Protein AF-X0XE88-F1 (afdb_monomer)

Foldseek 3Di:
DDPVVVVVVVVVVVVVVVVVVVVVVVVVVVVVVVVVVVVVVVVVVVVVVVVVVVVVVVVVVVVVVVVVVVVVVVQVVVFVVQQVPAPAFTWDWDDDPPDIFTFGQDPNDTDTPVRDDPVRD

Sequence (121 aa):
MSEKTEQIKTMIVGLEANRDELIGFRDVFLKVQGLDEQVEKERQKLGELEVDVEAAKETMSGYQEQKRDAIRATMVQITRKMSAVLPTGDGCIQIEDNSIQIGWFKDGVFRPYDGLSGSEA

Structure (mmCIF, N/CA/C/O backbone):
data_AF-X0XE88-F1
#
_entry.id   AF-X0XE88-F1
#
loop_
_atom_site.group_PDB
_atom_site.id
_atom_site.type_symbol
_atom_site.label_atom_id
_atom_site.label_alt_id
_atom_site.label_comp_id
_atom_site.label_asym_id
_atom_site.label_entity_id
_atom_site.label_seq_id
_atom_site.pdbx_PDB_ins_code
_atom_site.Cartn_x
_atom_site.Cartn_y
_atom_site.Cartn_z
_atom_site.occupancy
_atom_site.B_iso_or_equiv
_atom_site.auth_seq_id
_atom_site.auth_comp_id
_atom_site.auth_asym_id
_atom_site.auth_atom_id
_atom_site.pdbx_PDB_model_num
ATOM 1 N N . MET A 1 1 ? -38.929 0.409 69.243 1.00 57.19 1 MET A N 1
ATOM 2 C CA . MET A 1 1 ? -39.078 0.721 67.802 1.00 57.19 1 MET A CA 1
ATOM 3 C C . MET A 1 1 ? -40.033 -0.295 67.188 1.00 57.19 1 MET A C 1
ATOM 5 O O . MET A 1 1 ? -40.072 -1.409 67.688 1.00 57.19 1 MET A O 1
ATOM 9 N N . SER A 1 2 ? -40.842 0.099 66.200 1.00 79.12 2 SER A N 1
ATOM 10 C CA . SER A 1 2 ? -41.871 -0.763 65.591 1.00 79.12 2 SER A CA 1
ATOM 11 C C . SER A 1 2 ? -41.251 -1.744 64.592 1.00 79.12 2 SER A C 1
ATOM 13 O O . SER A 1 2 ? -40.350 -1.369 63.848 1.00 79.12 2 SER A O 1
ATOM 15 N N . GLU A 1 3 ? -41.761 -2.973 64.537 1.00 84.25 3 GLU A N 1
ATOM 16 C CA . GLU A 1 3 ? -41.362 -4.036 63.598 1.00 84.25 3 GLU A CA 1
ATOM 17 C C . GLU A 1 3 ? -41.424 -3.579 62.125 1.00 84.25 3 GLU A C 1
ATOM 19 O O . GLU A 1 3 ? -40.563 -3.912 61.311 1.00 84.25 3 GLU A O 1
ATOM 24 N N . LYS A 1 4 ? -42.374 -2.689 61.806 1.00 83.75 4 LYS A N 1
ATOM 25 C CA . LYS A 1 4 ? -42.473 -2.028 60.494 1.00 83.75 4 LYS A CA 1
ATOM 26 C C . LYS A 1 4 ? -41.266 -1.153 60.166 1.00 83.75 4 LYS A C 1
ATOM 28 O O . LYS A 1 4 ? -40.887 -1.046 59.006 1.00 83.75 4 LYS A O 1
ATOM 33 N N . THR A 1 5 ? -40.674 -0.498 61.162 1.00 88.75 5 THR A N 1
ATOM 34 C CA . THR A 1 5 ? -39.509 0.372 60.958 1.00 88.75 5 THR A CA 1
ATOM 35 C C . THR A 1 5 ? -38.283 -0.446 60.560 1.00 88.75 5 THR A C 1
ATOM 37 O O . THR A 1 5 ? -37.524 -0.009 59.703 1.00 88.75 5 THR A O 1
ATOM 40 N N . GLU A 1 6 ? -38.116 -1.645 61.122 1.00 88.44 6 GLU A N 1
ATOM 41 C CA . GLU A 1 6 ? -37.025 -2.548 60.741 1.00 88.44 6 GLU A CA 1
ATOM 42 C C . GLU A 1 6 ? -37.246 -3.164 59.354 1.00 88.44 6 GLU A C 1
ATOM 44 O O . GLU A 1 6 ? -36.332 -3.141 58.536 1.00 88.44 6 GLU A O 1
ATOM 49 N N . GLN A 1 7 ? -38.473 -3.581 59.015 1.00 88.56 7 GLN A N 1
ATOM 50 C CA . GLN A 1 7 ? -38.793 -4.049 57.656 1.00 88.56 7 GLN A CA 1
ATOM 51 C C . GLN A 1 7 ? -38.522 -2.987 56.578 1.00 88.56 7 GLN A C 1
ATOM 53 O O . GLN A 1 7 ? -37.973 -3.300 55.521 1.00 88.56 7 GLN A O 1
ATOM 58 N N . ILE A 1 8 ? -38.869 -1.723 56.847 1.00 91.12 8 ILE A N 1
ATOM 59 C CA . ILE A 1 8 ? -38.607 -0.615 55.919 1.00 91.12 8 ILE A CA 1
ATOM 60 C C . ILE A 1 8 ? -37.101 -0.387 55.753 1.00 91.12 8 ILE A C 1
ATOM 62 O O . ILE A 1 8 ? -36.642 -0.210 54.628 1.00 91.12 8 ILE A O 1
ATOM 66 N N . LYS A 1 9 ? -36.314 -0.437 56.835 1.00 92.50 9 LYS A N 1
ATOM 67 C CA . LYS A 1 9 ? -34.850 -0.321 56.743 1.00 92.50 9 LYS A CA 1
ATOM 68 C C . LYS A 1 9 ? -34.246 -1.438 55.895 1.00 92.50 9 LYS A C 1
ATOM 70 O O . LYS A 1 9 ? -33.411 -1.156 55.044 1.00 92.50 9 LYS A O 1
ATOM 75 N N . THR A 1 10 ? -34.689 -2.683 56.071 1.00 91.75 10 THR A N 1
ATOM 76 C CA . THR A 1 10 ? -34.214 -3.809 55.252 1.00 91.75 10 THR A CA 1
ATOM 77 C C . THR A 1 10 ? -34.564 -3.627 53.774 1.00 91.75 10 THR A C 1
ATOM 79 O O . THR A 1 10 ? -33.727 -3.886 52.913 1.00 91.75 10 THR A O 1
ATOM 82 N N . MET A 1 11 ? -35.768 -3.131 53.465 1.00 89.75 11 MET A N 1
ATOM 83 C CA . MET A 1 11 ? -36.152 -2.799 52.088 1.00 89.75 11 MET A CA 1
ATOM 84 C C . MET A 1 11 ? -35.289 -1.687 51.487 1.00 89.75 11 MET A C 1
ATOM 86 O O . MET A 1 11 ? -34.885 -1.802 50.334 1.00 89.75 11 MET A O 1
ATOM 90 N N . ILE A 1 12 ? -34.989 -0.634 52.253 1.00 91.94 12 ILE A N 1
ATOM 91 C CA . ILE A 1 12 ? -34.122 0.463 51.802 1.00 91.94 12 ILE A CA 1
ATOM 92 C C . ILE A 1 12 ? -32.733 -0.071 51.452 1.00 91.94 12 ILE A C 1
ATOM 94 O O . ILE A 1 12 ? -32.261 0.182 50.350 1.00 91.94 12 ILE A O 1
ATOM 98 N N . VAL A 1 13 ? -32.133 -0.890 52.320 1.00 94.50 13 VAL A N 1
ATOM 99 C CA . VAL A 1 13 ? -30.811 -1.490 52.070 1.00 94.50 13 VAL A CA 1
ATOM 100 C C . VAL A 1 13 ? -30.814 -2.360 50.806 1.00 94.50 13 VAL A C 1
ATOM 102 O O . VAL A 1 13 ? -29.882 -2.297 50.008 1.00 94.50 13 VAL A O 1
ATOM 105 N N . GLY A 1 14 ? -31.873 -3.144 50.578 1.00 91.56 14 GLY A N 1
ATOM 106 C CA . GLY A 1 14 ? -32.005 -3.942 49.354 1.00 91.56 14 GLY A CA 1
ATOM 107 C C . GLY A 1 14 ? -32.146 -3.088 48.087 1.00 91.56 14 GLY A C 1
ATOM 108 O O . GLY A 1 14 ? -31.569 -3.411 47.050 1.00 91.56 14 GLY A O 1
ATOM 109 N N . LEU A 1 15 ? -32.880 -1.976 48.165 1.00 92.44 15 LEU A N 1
ATOM 110 C CA . LEU A 1 15 ? -33.024 -1.033 47.053 1.00 92.44 15 LEU A CA 1
ATOM 111 C C . LEU A 1 15 ? -31.727 -0.267 46.769 1.00 92.44 15 LEU A C 1
ATOM 113 O O . LEU A 1 15 ? -31.418 -0.021 45.605 1.00 92.44 15 LEU A O 1
ATOM 117 N N . GLU A 1 16 ? -30.964 0.083 47.804 1.00 94.31 16 GLU A N 1
ATOM 118 C CA . GLU A 1 16 ? -29.642 0.701 47.671 1.00 94.31 16 GLU A CA 1
ATOM 119 C C . GLU A 1 16 ? -28.656 -0.252 46.984 1.00 94.31 16 GLU A C 1
ATOM 121 O O . GLU A 1 16 ? -28.024 0.138 46.004 1.00 94.31 16 GLU A O 1
ATOM 126 N N . ALA A 1 17 ? -28.615 -1.524 4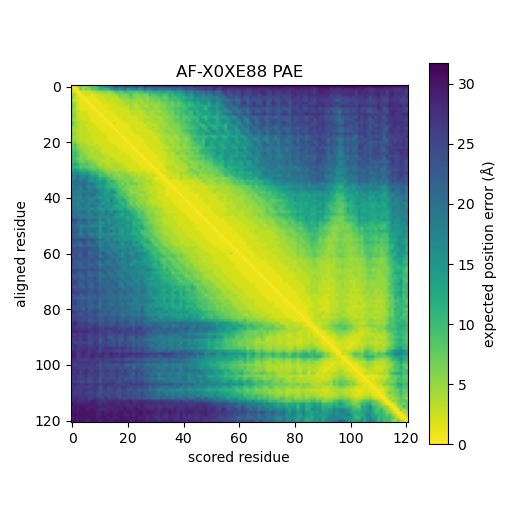7.395 1.00 93.50 17 ALA A N 1
ATOM 127 C CA . ALA A 1 17 ? -27.776 -2.537 46.753 1.00 93.50 17 ALA A CA 1
ATOM 128 C C . ALA A 1 17 ? -28.132 -2.740 45.267 1.00 93.50 17 ALA A C 1
ATOM 130 O O . ALA A 1 17 ? -27.249 -2.721 44.409 1.00 93.50 17 ALA A O 1
ATOM 131 N N . ASN A 1 18 ? -29.427 -2.852 44.945 1.00 92.88 18 ASN A N 1
ATOM 132 C CA . ASN A 1 18 ? -29.884 -2.974 43.556 1.00 92.88 18 ASN A CA 1
ATOM 133 C C . ASN A 1 18 ? -29.540 -1.734 42.719 1.00 92.88 18 ASN A C 1
ATOM 135 O O . ASN A 1 18 ? -29.215 -1.842 41.536 1.00 92.88 18 ASN A O 1
ATOM 139 N N . ARG A 1 19 ? -29.623 -0.536 43.308 1.00 93.88 19 ARG A N 1
ATOM 140 C CA . ARG A 1 19 ? -29.254 0.710 42.627 1.00 93.88 19 ARG A CA 1
ATOM 141 C C . ARG A 1 19 ? -27.772 0.720 42.267 1.00 93.88 19 ARG A C 1
ATOM 143 O O . ARG A 1 19 ? -27.435 1.092 41.143 1.00 93.88 19 ARG A O 1
ATOM 150 N N . ASP A 1 20 ? -26.910 0.330 43.197 1.00 94.19 20 ASP A N 1
ATOM 151 C CA . ASP A 1 20 ? -25.464 0.326 42.980 1.00 94.19 20 ASP A CA 1
ATOM 152 C C . ASP A 1 20 ? -25.061 -0.707 41.916 1.00 94.19 20 ASP A C 1
ATOM 154 O O . ASP A 1 20 ? -24.232 -0.416 41.051 1.00 94.19 20 ASP A O 1
ATOM 158 N N . GLU A 1 21 ? -25.723 -1.867 41.893 1.00 94.50 21 GLU A N 1
ATOM 159 C CA . GLU A 1 21 ? -25.536 -2.879 40.850 1.00 94.50 21 GLU A CA 1
ATOM 160 C C . GLU A 1 21 ? -25.932 -2.354 39.458 1.00 94.50 21 GLU A C 1
ATOM 162 O O . GLU A 1 21 ? -25.167 -2.477 38.499 1.00 94.50 21 GLU A O 1
ATOM 167 N N . LEU A 1 22 ? -27.087 -1.686 39.343 1.00 92.56 22 LEU A N 1
ATOM 168 C CA . LEU A 1 22 ? -27.542 -1.088 38.081 1.00 92.56 22 LEU A CA 1
ATOM 169 C C . LEU A 1 22 ? -26.601 0.017 37.577 1.00 92.56 22 LEU A C 1
ATOM 171 O O . LEU A 1 22 ? -26.390 0.143 36.368 1.00 92.56 22 LEU A O 1
ATOM 175 N N . ILE A 1 23 ? -26.013 0.804 38.483 1.00 92.06 23 ILE A N 1
ATOM 176 C CA . ILE A 1 23 ? -24.987 1.796 38.133 1.00 92.06 23 ILE A CA 1
ATOM 177 C C . ILE A 1 23 ? -23.740 1.095 37.580 1.00 92.06 23 ILE A C 1
ATOM 179 O O . ILE A 1 23 ? -23.236 1.497 36.531 1.00 92.06 23 ILE A O 1
ATOM 183 N N . GLY A 1 24 ? -23.291 0.017 38.228 1.00 90.88 24 GLY A N 1
ATOM 184 C CA . GLY A 1 24 ? -22.171 -0.794 37.749 1.00 90.88 24 GLY A CA 1
ATOM 185 C C . GLY A 1 24 ? -22.408 -1.353 36.343 1.00 90.88 24 GLY A C 1
ATOM 186 O O . GLY A 1 24 ? -21.549 -1.216 35.469 1.00 90.88 24 GLY A O 1
ATOM 187 N N . PHE A 1 25 ? -23.596 -1.908 36.086 1.00 91.06 25 PHE A N 1
ATOM 188 C CA . PHE A 1 25 ? -23.973 -2.402 34.758 1.00 91.06 25 PHE A CA 1
ATOM 189 C C . PHE A 1 25 ? -23.984 -1.304 33.695 1.00 91.06 25 PHE A C 1
ATOM 191 O O . PHE A 1 25 ? -23.449 -1.507 32.603 1.00 91.06 25 PHE A O 1
ATOM 198 N N . ARG A 1 26 ? -24.550 -0.131 34.005 1.00 89.38 26 ARG A N 1
ATOM 199 C CA . ARG A 1 26 ? -24.554 1.020 33.092 1.00 89.38 26 ARG A CA 1
ATOM 200 C C . ARG A 1 26 ? -23.132 1.410 32.689 1.00 89.38 26 ARG A C 1
ATOM 202 O O . ARG A 1 26 ? -22.871 1.632 31.511 1.00 89.38 26 ARG A O 1
ATOM 209 N N . ASP A 1 27 ? -22.216 1.483 33.648 1.00 90.25 27 ASP A N 1
ATOM 210 C CA . ASP A 1 27 ? -20.847 1.931 33.389 1.00 90.25 27 ASP A CA 1
ATOM 211 C C . ASP A 1 27 ? -20.060 0.920 32.540 1.00 90.25 27 ASP A C 1
ATOM 213 O O . ASP A 1 27 ? -19.274 1.313 31.676 1.00 90.25 27 ASP A O 1
ATOM 217 N N . VAL A 1 28 ? -20.297 -0.383 32.732 1.00 90.12 28 VAL A N 1
ATOM 218 C CA . VAL A 1 28 ? -19.749 -1.434 31.857 1.00 90.12 28 VAL A CA 1
ATOM 219 C C . VAL A 1 28 ? -20.320 -1.313 30.446 1.00 90.12 28 VAL A C 1
ATOM 221 O O . VAL A 1 28 ? -19.562 -1.350 29.479 1.00 90.12 28 VAL A O 1
ATOM 224 N N . PHE A 1 29 ? -21.631 -1.119 30.317 1.00 89.19 29 PHE A N 1
ATOM 225 C CA . PHE A 1 29 ? -22.290 -0.992 29.020 1.00 89.19 29 PHE A CA 1
ATOM 226 C C . PHE A 1 29 ? -21.766 0.209 28.217 1.00 89.19 29 PHE A C 1
ATOM 228 O O . PHE A 1 29 ? -21.438 0.065 27.042 1.00 89.19 29 PHE A O 1
ATOM 235 N N . LEU A 1 30 ? -21.587 1.365 28.866 1.00 87.38 30 LEU A N 1
ATOM 236 C CA . LEU A 1 30 ? -20.993 2.552 28.239 1.00 87.38 30 LEU A CA 1
ATOM 237 C C . LEU A 1 30 ? -19.555 2.302 27.758 1.00 87.38 30 LEU A C 1
ATOM 239 O O . LEU A 1 30 ? -19.175 2.761 26.683 1.00 87.38 30 LEU A O 1
ATOM 243 N N . LYS A 1 31 ? -18.751 1.548 28.520 1.00 88.62 31 LYS A N 1
ATOM 244 C CA . L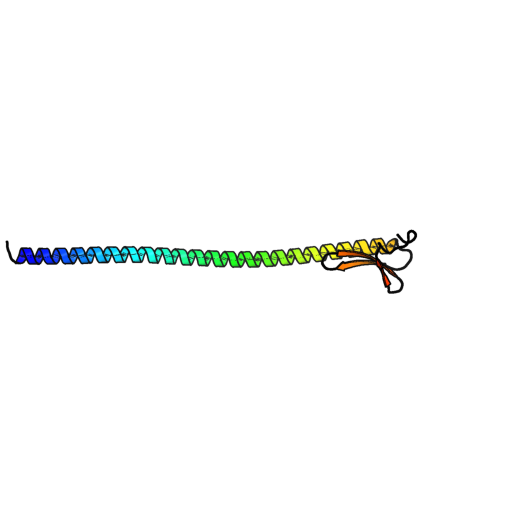YS A 1 31 ? -17.393 1.169 28.093 1.00 88.62 31 LYS A CA 1
ATOM 245 C C . LYS A 1 31 ? -17.405 0.251 26.873 1.00 88.62 31 LYS A C 1
ATOM 247 O O . LYS A 1 31 ? -16.576 0.436 25.990 1.00 88.62 31 LYS A O 1
ATOM 252 N N . VAL A 1 32 ? -18.322 -0.717 26.821 1.00 88.88 32 VAL A N 1
ATOM 253 C CA . VAL A 1 32 ? -18.468 -1.624 25.669 1.00 88.88 32 VAL A CA 1
ATOM 254 C C . VAL A 1 32 ? -18.878 -0.849 24.419 1.00 88.88 32 VAL A C 1
ATOM 256 O O . VAL A 1 32 ? -18.240 -1.012 23.387 1.00 88.88 32 VAL A O 1
ATOM 259 N N . GLN A 1 33 ? -19.839 0.073 24.524 1.00 87.31 33 GLN A N 1
ATOM 260 C CA . GLN A 1 33 ? -20.204 0.942 23.399 1.00 87.31 33 GLN A CA 1
ATOM 261 C C . GLN A 1 33 ? -19.013 1.764 22.886 1.00 87.31 33 GLN A C 1
ATOM 263 O O . GLN A 1 33 ? -18.788 1.838 21.682 1.00 87.31 33 GLN A O 1
ATOM 268 N N . GLY A 1 34 ? -18.201 2.323 23.790 1.00 89.12 34 GLY A N 1
ATOM 269 C CA . GLY A 1 34 ? -16.985 3.039 23.398 1.00 89.12 34 GLY A CA 1
ATOM 270 C C . GLY A 1 34 ? -15.944 2.153 22.697 1.00 89.12 34 GLY A C 1
ATOM 271 O O . GLY A 1 34 ? -15.198 2.643 21.851 1.00 89.12 34 GLY A O 1
ATOM 272 N N . LEU A 1 35 ? -15.888 0.854 23.018 1.00 87.81 35 LEU A N 1
ATOM 273 C CA . LEU A 1 35 ? -15.037 -0.106 22.307 1.00 87.81 35 LEU A CA 1
ATOM 274 C C . LEU A 1 35 ? -15.583 -0.412 20.910 1.00 87.81 35 LEU A C 1
ATOM 276 O O . LEU A 1 35 ? -14.798 -0.454 19.967 1.00 87.81 35 LEU A O 1
ATOM 280 N N . ASP A 1 36 ? -16.898 -0.567 20.756 1.00 89.75 36 ASP A N 1
ATOM 281 C CA . ASP A 1 36 ? -17.523 -0.806 19.449 1.00 89.75 36 ASP A CA 1
ATOM 282 C C . ASP A 1 36 ? -17.273 0.365 18.483 1.00 89.75 36 ASP A C 1
ATOM 284 O O . ASP A 1 36 ? -16.893 0.155 17.330 1.00 89.75 36 ASP A O 1
ATOM 288 N N . GLU A 1 37 ? -17.385 1.606 18.969 1.00 90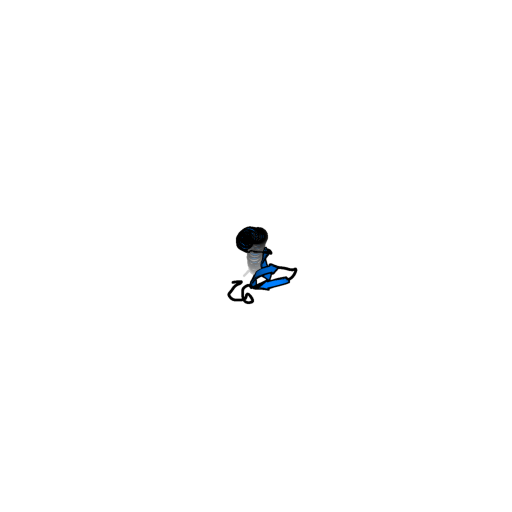.88 37 GLU A N 1
ATOM 289 C CA . GLU A 1 37 ? -17.049 2.807 18.192 1.00 90.88 37 GLU A CA 1
ATOM 290 C C . GLU A 1 37 ? -15.572 2.835 17.768 1.00 90.88 37 GLU A C 1
ATOM 292 O O . GLU A 1 37 ? -15.245 3.206 16.637 1.00 90.88 37 GLU A O 1
ATOM 297 N N . GLN A 1 38 ? -14.659 2.424 18.656 1.00 89.12 38 GLN A N 1
ATOM 298 C CA . GLN A 1 38 ? -13.235 2.332 18.329 1.00 89.12 38 GLN A CA 1
ATOM 299 C C . GLN A 1 38 ? -12.956 1.243 17.293 1.00 89.12 38 GLN A C 1
ATOM 301 O O . GLN A 1 38 ? -12.189 1.484 16.362 1.00 89.12 38 GLN A O 1
ATOM 306 N N . VAL A 1 39 ? -13.586 0.073 17.417 1.00 90.00 39 VAL A N 1
ATOM 307 C CA . VAL A 1 39 ? -13.442 -1.025 16.452 1.00 90.00 39 VAL A CA 1
ATOM 308 C C . VAL A 1 39 ? -13.906 -0.587 15.068 1.00 90.00 39 VAL A C 1
ATOM 310 O O . VAL A 1 39 ? -13.207 -0.840 14.088 1.00 90.00 39 VAL A O 1
ATOM 313 N N . GLU A 1 40 ? -15.043 0.100 14.975 1.00 91.94 40 GLU A N 1
ATOM 314 C CA . GLU A 1 40 ? -15.546 0.585 13.690 1.00 91.94 40 GLU A CA 1
ATOM 315 C C . GLU A 1 40 ? -14.613 1.635 13.074 1.00 91.94 40 GLU A C 1
ATOM 317 O O . GLU A 1 40 ? -14.295 1.572 11.886 1.00 91.94 40 GLU A O 1
ATOM 322 N N . LYS A 1 41 ? -14.073 2.547 13.891 1.00 92.31 41 LYS A N 1
ATOM 323 C CA . LYS A 1 41 ? -13.081 3.527 13.434 1.00 92.31 41 LYS A CA 1
ATOM 324 C C . LYS A 1 41 ? -11.800 2.867 12.917 1.00 92.31 41 LYS A C 1
ATOM 326 O O . LYS A 1 41 ? -11.264 3.291 11.896 1.00 92.31 41 LYS A O 1
ATOM 331 N N . GLU A 1 42 ? -11.291 1.850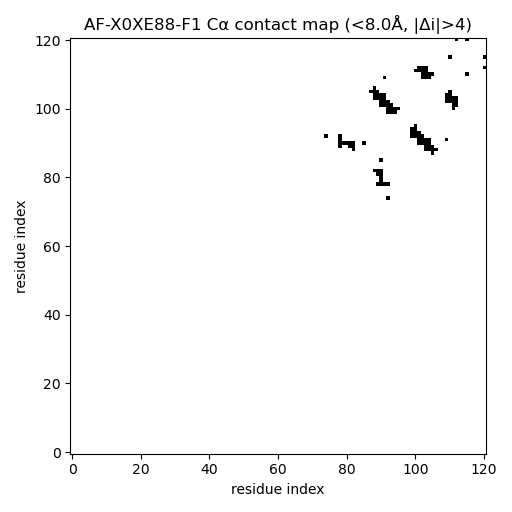 13.608 1.00 90.75 42 GLU A N 1
ATOM 332 C CA . GLU A 1 42 ? -10.099 1.121 13.158 1.00 90.75 42 GLU A CA 1
ATOM 333 C C . GLU A 1 42 ? -10.370 0.301 11.889 1.00 90.75 42 GLU A C 1
ATOM 335 O O . GLU A 1 42 ? -9.505 0.229 11.020 1.00 90.75 42 GLU A O 1
ATOM 340 N N . ARG A 1 43 ? -11.580 -0.246 11.715 1.00 92.19 43 ARG A N 1
ATOM 341 C CA . ARG A 1 43 ? -11.979 -0.903 10.458 1.00 92.19 43 ARG A CA 1
ATOM 342 C C . ARG A 1 43 ? -12.005 0.063 9.281 1.00 92.19 43 ARG A C 1
ATOM 344 O O . ARG A 1 43 ? -11.515 -0.286 8.211 1.00 92.19 43 ARG A O 1
ATOM 351 N N . GLN A 1 44 ? -12.530 1.270 9.478 1.00 93.19 44 GLN A N 1
ATOM 352 C CA . GLN A 1 44 ? -12.526 2.304 8.440 1.00 93.19 44 GLN A CA 1
ATOM 353 C C . GLN A 1 44 ? -11.097 2.691 8.044 1.00 93.19 44 GLN A C 1
ATOM 355 O O . GLN A 1 44 ? -10.770 2.666 6.861 1.00 93.19 44 GLN A O 1
ATOM 360 N N . LYS A 1 45 ? -10.219 2.938 9.026 1.00 92.88 45 LYS A N 1
ATOM 361 C CA . LYS A 1 45 ? -8.794 3.211 8.770 1.00 92.88 45 LYS A CA 1
ATOM 362 C C . LYS A 1 45 ? -8.097 2.071 8.035 1.00 92.88 45 LYS A C 1
ATOM 364 O O . LYS A 1 45 ? -7.249 2.322 7.188 1.00 92.88 45 LYS A O 1
ATOM 369 N N . LEU A 1 46 ? -8.414 0.823 8.379 1.00 92.06 46 LEU A N 1
ATOM 370 C CA . LEU A 1 46 ? -7.846 -0.339 7.704 1.00 92.06 46 LEU A CA 1
ATOM 371 C C . LEU A 1 46 ? -8.261 -0.367 6.229 1.00 92.06 46 LEU A C 1
ATOM 373 O O . LEU A 1 46 ? -7.403 -0.557 5.375 1.00 92.06 46 LEU A O 1
ATOM 377 N N . GLY A 1 47 ? -9.533 -0.091 5.929 1.00 91.38 47 GLY A N 1
ATOM 378 C CA . GLY A 1 47 ? -10.007 0.032 4.549 1.00 91.38 47 GLY A CA 1
ATOM 379 C C . GLY A 1 47 ? -9.327 1.168 3.777 1.00 91.38 47 GLY A C 1
ATOM 380 O O . GLY A 1 47 ? -8.927 0.974 2.633 1.00 91.38 47 GLY A O 1
ATOM 381 N N . GLU A 1 48 ? -9.135 2.334 4.400 1.00 93.81 48 GLU A N 1
ATOM 382 C CA . GLU A 1 48 ? -8.389 3.452 3.796 1.00 93.81 48 GLU A CA 1
ATOM 383 C C . GLU A 1 48 ? -6.933 3.062 3.492 1.00 93.81 48 GLU A C 1
ATOM 385 O O . GLU A 1 48 ? -6.449 3.273 2.381 1.00 93.81 48 GLU A O 1
ATOM 390 N N . LEU A 1 49 ? -6.256 2.412 4.443 1.00 92.69 49 LEU A N 1
ATOM 391 C CA . LEU A 1 49 ? -4.883 1.937 4.268 1.00 92.69 49 LEU A CA 1
ATOM 392 C C . LEU A 1 49 ? -4.759 0.882 3.164 1.00 92.69 49 LEU A C 1
ATOM 394 O O . LEU A 1 49 ? -3.772 0.885 2.431 1.00 92.69 49 LEU A O 1
ATOM 398 N N . GLU A 1 50 ? -5.729 -0.021 3.027 1.00 92.56 50 GLU A N 1
ATOM 399 C CA . GLU A 1 50 ? -5.743 -1.008 1.942 1.00 92.56 50 GLU A CA 1
ATOM 400 C C . GLU A 1 50 ? -5.848 -0.336 0.566 1.00 92.56 50 GLU A C 1
ATOM 402 O O . GLU A 1 50 ? -5.120 -0.714 -0.356 1.00 92.56 50 GLU A O 1
ATOM 407 N N . VAL A 1 51 ? -6.691 0.695 0.442 1.00 94.69 51 VAL A N 1
ATOM 408 C CA . VAL A 1 51 ? -6.811 1.497 -0.786 1.00 94.69 51 VAL A CA 1
ATOM 409 C C . VAL A 1 51 ? -5.500 2.220 -1.096 1.00 94.69 51 VAL A C 1
ATOM 411 O O . VAL A 1 51 ? -5.021 2.155 -2.230 1.00 94.69 51 VAL A O 1
ATOM 414 N N . ASP A 1 52 ? -4.883 2.852 -0.096 1.00 93.56 52 ASP A N 1
ATOM 415 C CA . ASP A 1 52 ? -3.607 3.555 -0.260 1.00 93.56 52 ASP A CA 1
ATOM 416 C C . ASP A 1 52 ? -2.478 2.607 -0.684 1.00 93.56 52 ASP A C 1
ATOM 418 O O . ASP A 1 52 ? -1.664 2.940 -1.550 1.00 93.56 52 ASP A O 1
ATOM 422 N N . VAL A 1 53 ? -2.430 1.401 -0.107 1.00 93.56 53 VAL A N 1
ATOM 423 C CA . VAL A 1 53 ? -1.447 0.373 -0.472 1.00 93.56 53 VAL A CA 1
ATOM 424 C C . VAL A 1 53 ? -1.616 -0.051 -1.926 1.00 93.56 53 VAL A C 1
ATOM 426 O O . VAL A 1 53 ? -0.617 -0.193 -2.637 1.00 93.56 53 VAL A O 1
ATOM 429 N N . GLU A 1 54 ? -2.847 -0.255 -2.385 1.00 93.56 54 GLU A N 1
ATOM 430 C CA . GLU A 1 54 ? -3.086 -0.678 -3.762 1.00 93.56 54 GLU A CA 1
ATOM 431 C C . GLU A 1 54 ? -2.757 0.441 -4.759 1.00 93.56 54 GLU A C 1
ATOM 433 O O . GLU A 1 54 ? -2.023 0.209 -5.722 1.00 93.56 54 GLU A O 1
ATOM 438 N N . ALA A 1 55 ? -3.144 1.683 -4.458 1.00 93.56 55 ALA A N 1
ATOM 439 C CA . ALA A 1 55 ? -2.762 2.850 -5.253 1.00 93.56 55 ALA A CA 1
ATOM 440 C C . ALA A 1 55 ? -1.231 3.034 -5.320 1.00 93.56 55 ALA A C 1
ATOM 442 O O . ALA A 1 55 ? -0.665 3.352 -6.375 1.00 93.56 55 ALA A O 1
ATOM 443 N N . ALA A 1 56 ? -0.526 2.797 -4.209 1.00 92.56 56 ALA A N 1
ATOM 444 C CA . ALA A 1 56 ? 0.931 2.858 -4.164 1.00 92.56 56 ALA A CA 1
ATOM 445 C C . ALA A 1 56 ? 1.590 1.762 -5.018 1.00 92.56 56 ALA A C 1
ATOM 447 O O . ALA A 1 56 ? 2.576 2.037 -5.709 1.00 92.56 56 ALA A O 1
ATOM 448 N N . LYS A 1 57 ? 1.051 0.535 -5.022 1.00 92.56 57 LYS A N 1
ATOM 449 C CA . LYS A 1 57 ? 1.534 -0.551 -5.893 1.00 92.56 57 LYS A CA 1
ATOM 450 C C . LYS A 1 57 ? 1.328 -0.230 -7.368 1.00 92.56 57 LYS A C 1
ATOM 452 O O . LYS A 1 57 ? 2.257 -0.427 -8.152 1.00 92.56 57 LYS A O 1
ATOM 457 N N . GLU A 1 58 ? 0.158 0.282 -7.745 1.00 94.56 58 GLU A N 1
ATOM 458 C CA . GLU A 1 58 ? -0.120 0.694 -9.126 1.00 94.56 58 GLU A CA 1
ATOM 459 C C . GLU A 1 58 ? 0.859 1.780 -9.576 1.00 94.56 58 GLU A C 1
ATOM 461 O O . GLU A 1 58 ? 1.493 1.668 -10.628 1.00 94.56 58 GLU A O 1
ATOM 466 N N . THR A 1 59 ? 1.069 2.786 -8.724 1.00 94.31 59 THR A N 1
ATOM 467 C CA . THR A 1 59 ? 2.027 3.870 -8.972 1.00 94.31 59 THR A CA 1
ATOM 468 C C . THR A 1 59 ? 3.451 3.332 -9.132 1.00 94.31 59 THR A C 1
ATOM 470 O O . THR A 1 59 ? 4.165 3.706 -10.064 1.00 94.31 59 THR A O 1
ATOM 473 N N . MET A 1 60 ? 3.872 2.415 -8.256 1.00 93.50 60 MET A N 1
ATOM 474 C CA . MET A 1 60 ? 5.187 1.780 -8.333 1.00 93.50 60 MET A CA 1
ATOM 475 C C . MET A 1 60 ? 5.359 0.983 -9.630 1.00 93.50 60 MET A C 1
ATOM 477 O O . MET A 1 60 ? 6.398 1.102 -10.280 1.00 93.50 60 MET A O 1
ATOM 481 N N . SER A 1 61 ? 4.354 0.197 -10.023 1.00 92.81 61 SER A N 1
ATOM 482 C CA . SER A 1 61 ? 4.363 -0.548 -11.286 1.00 92.81 61 SER A CA 1
ATOM 483 C C . SER A 1 61 ? 4.488 0.401 -12.480 1.00 92.81 61 SER A C 1
ATOM 485 O O . SER A 1 61 ? 5.328 0.186 -13.357 1.00 92.81 61 SER A O 1
ATOM 487 N N . GLY A 1 62 ? 3.737 1.507 -12.466 1.00 93.94 62 GLY A N 1
ATOM 488 C CA . GLY A 1 62 ? 3.825 2.553 -13.484 1.00 93.94 62 GLY A CA 1
ATOM 489 C C . GLY A 1 62 ? 5.228 3.159 -13.586 1.00 93.94 62 GLY A C 1
ATOM 490 O O . GLY A 1 62 ? 5.778 3.271 -14.681 1.00 93.94 62 GLY A O 1
ATOM 491 N N . TYR A 1 63 ? 5.867 3.486 -12.459 1.00 93.62 63 TYR A N 1
ATOM 492 C CA . TYR A 1 63 ? 7.243 3.997 -12.464 1.00 93.62 63 TYR A CA 1
ATOM 493 C C . TYR A 1 63 ? 8.270 2.969 -12.942 1.00 93.62 63 TYR A C 1
ATOM 495 O O . TYR A 1 63 ? 9.226 3.331 -13.631 1.00 93.62 63 TYR A O 1
ATOM 503 N N . GLN A 1 64 ? 8.097 1.689 -12.610 1.00 92.81 64 GLN A N 1
ATOM 504 C CA . GLN A 1 64 ? 8.972 0.630 -13.116 1.00 92.81 64 GLN A CA 1
ATOM 505 C C . GLN A 1 64 ? 8.862 0.490 -14.635 1.00 92.81 64 GLN A C 1
ATOM 507 O O . GLN A 1 64 ? 9.879 0.330 -15.311 1.00 92.81 64 GLN A O 1
ATOM 512 N N . GLU A 1 65 ? 7.652 0.583 -15.181 1.00 93.94 65 GLU A N 1
ATOM 513 C CA . GLU A 1 65 ? 7.427 0.553 -16.622 1.00 93.94 65 GLU A CA 1
ATOM 514 C C . GLU A 1 65 ? 8.046 1.767 -17.319 1.00 93.94 65 GLU A C 1
ATOM 516 O O . GLU A 1 65 ? 8.878 1.590 -18.209 1.00 93.94 65 GLU A O 1
ATOM 521 N N . GLN A 1 66 ? 7.778 2.978 -16.823 1.00 93.00 66 GLN A N 1
ATOM 522 C CA . GLN A 1 66 ? 8.384 4.208 -17.344 1.00 93.00 66 GLN A CA 1
ATOM 523 C C . GLN A 1 66 ? 9.917 4.156 -17.310 1.00 93.00 66 GLN A C 1
ATOM 525 O O . GLN A 1 66 ? 10.579 4.553 -18.270 1.00 93.00 66 GLN A O 1
ATOM 530 N N . LYS A 1 67 ? 10.502 3.623 -16.229 1.00 90.38 67 LYS A N 1
ATOM 531 C CA . LYS A 1 67 ? 11.951 3.413 -16.126 1.00 90.38 67 LYS A CA 1
ATOM 532 C C . LYS A 1 67 ? 12.452 2.451 -17.204 1.00 90.38 67 LYS A C 1
ATOM 534 O O . LYS A 1 67 ? 13.454 2.752 -17.853 1.00 90.38 67 LYS A O 1
ATOM 539 N N . ARG A 1 68 ? 11.791 1.3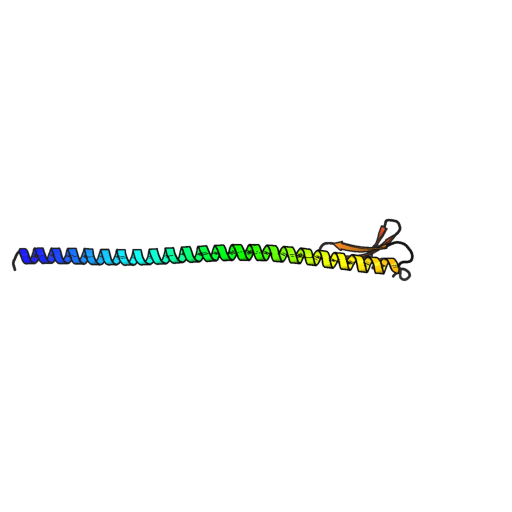04 -17.403 1.00 87.69 68 ARG A N 1
ATOM 540 C CA . ARG A 1 68 ? 12.176 0.331 -18.443 1.00 87.69 68 ARG A CA 1
ATOM 541 C C . ARG A 1 68 ? 12.105 0.947 -19.835 1.00 87.69 68 ARG A C 1
ATOM 543 O O . ARG A 1 68 ? 13.037 0.763 -20.616 1.00 87.69 68 ARG A O 1
ATOM 550 N N . ASP A 1 69 ? 11.057 1.709 -20.121 1.00 91.69 69 ASP A N 1
ATOM 551 C CA . ASP A 1 69 ? 10.878 2.360 -21.416 1.00 91.69 69 ASP A CA 1
ATOM 552 C C . ASP A 1 69 ? 11.927 3.441 -21.663 1.00 91.69 69 ASP A C 1
ATOM 554 O O . ASP A 1 69 ? 12.534 3.476 -22.735 1.00 91.69 69 ASP A O 1
ATOM 558 N N . ALA A 1 70 ? 12.220 4.269 -20.658 1.00 91.44 70 ALA A N 1
ATOM 559 C CA . ALA A 1 70 ? 13.269 5.279 -20.745 1.00 91.44 70 ALA A CA 1
ATOM 560 C C . ALA A 1 70 ? 14.654 4.648 -20.974 1.00 91.44 70 ALA A C 1
ATOM 562 O O . ALA A 1 70 ? 15.415 5.111 -21.830 1.00 91.44 70 ALA A O 1
ATOM 563 N N . ILE A 1 71 ? 14.973 3.564 -20.257 1.00 89.12 71 ILE A N 1
ATOM 564 C CA . ILE A 1 71 ? 16.224 2.813 -20.438 1.00 89.12 71 ILE A CA 1
ATOM 565 C C . ILE A 1 71 ? 16.291 2.225 -21.850 1.00 89.12 71 ILE A C 1
ATOM 567 O O . ILE A 1 71 ? 17.283 2.437 -22.547 1.00 89.12 71 ILE A O 1
ATOM 571 N N . ARG A 1 72 ? 15.231 1.547 -22.308 1.00 88.25 72 ARG A N 1
ATOM 572 C CA . ARG A 1 72 ? 15.169 0.957 -23.651 1.00 88.25 72 ARG A CA 1
ATOM 573 C C . ARG A 1 72 ? 15.339 2.023 -24.733 1.00 88.25 72 ARG A C 1
ATOM 575 O O . ARG A 1 72 ? 16.153 1.843 -25.636 1.00 88.25 72 ARG A O 1
ATOM 582 N N . ALA A 1 73 ? 14.619 3.140 -24.634 1.00 90.88 73 ALA A N 1
ATOM 583 C CA . ALA A 1 73 ? 14.720 4.245 -25.584 1.00 90.88 73 ALA A CA 1
ATOM 584 C C . ALA A 1 73 ? 16.144 4.819 -25.634 1.00 90.88 73 ALA A C 1
ATOM 586 O O . ALA A 1 73 ? 16.688 5.054 -26.714 1.00 90.88 73 ALA A O 1
ATOM 587 N N . THR A 1 74 ? 16.770 4.985 -24.468 1.00 89.56 74 THR A N 1
ATOM 588 C CA . THR A 1 74 ? 18.147 5.475 -24.351 1.00 89.56 74 THR A CA 1
ATOM 589 C C . THR A 1 74 ? 19.136 4.496 -24.981 1.00 89.56 74 THR A C 1
ATOM 591 O O . THR A 1 74 ? 19.975 4.905 -25.783 1.00 89.56 74 THR A O 1
ATOM 594 N N . MET A 1 75 ? 19.009 3.198 -24.701 1.00 88.31 75 MET A N 1
ATOM 595 C CA . MET A 1 75 ? 19.887 2.164 -25.259 1.00 88.31 75 MET A CA 1
ATOM 596 C C . MET A 1 75 ? 19.802 2.082 -26.771 1.00 88.31 75 MET A C 1
ATOM 598 O O . MET A 1 75 ? 20.838 2.040 -27.424 1.00 88.31 75 MET A O 1
ATOM 602 N N . VAL A 1 76 ? 18.598 2.160 -27.340 1.00 89.62 76 VAL A N 1
ATOM 603 C CA . VAL A 1 76 ? 18.421 2.204 -28.798 1.00 89.62 76 VAL A CA 1
ATOM 604 C C . VAL A 1 76 ? 19.176 3.389 -29.403 1.00 89.62 76 VAL A C 1
ATOM 606 O O . VAL A 1 76 ? 19.846 3.235 -30.426 1.00 89.62 76 VAL A O 1
ATOM 609 N N . GLN A 1 77 ? 19.119 4.569 -28.777 1.00 90.31 77 GLN A N 1
ATOM 610 C CA . GLN A 1 77 ? 19.858 5.730 -29.275 1.00 90.31 77 GLN A CA 1
ATOM 611 C C . GLN A 1 77 ? 21.375 5.569 -29.154 1.00 90.31 77 GLN A C 1
ATOM 613 O O . GLN A 1 77 ? 22.091 5.936 -30.089 1.00 90.31 77 GLN A O 1
ATOM 618 N N . ILE A 1 78 ? 21.869 5.022 -28.040 1.00 87.38 78 ILE A N 1
ATOM 619 C CA . ILE A 1 78 ? 23.305 4.799 -27.844 1.00 87.38 78 ILE A CA 1
ATOM 620 C C . ILE A 1 78 ? 23.810 3.745 -28.836 1.00 87.38 78 ILE A C 1
ATOM 622 O O . ILE A 1 78 ? 24.737 4.035 -29.585 1.00 87.38 78 ILE A O 1
ATOM 626 N N . THR A 1 79 ? 23.154 2.586 -28.935 1.00 88.44 79 THR A N 1
ATOM 627 C CA . THR A 1 79 ? 23.459 1.534 -29.920 1.00 88.44 79 THR A CA 1
ATOM 628 C C . THR A 1 79 ? 23.470 2.078 -31.344 1.00 88.44 79 THR A C 1
ATOM 630 O O . THR A 1 79 ? 24.396 1.795 -32.103 1.00 88.44 79 THR A O 1
ATOM 633 N N . ARG A 1 80 ? 22.495 2.916 -31.718 1.00 88.69 80 ARG A N 1
ATOM 634 C CA . ARG A 1 80 ? 22.462 3.540 -33.048 1.00 88.69 80 ARG A CA 1
ATOM 635 C C . ARG A 1 80 ? 23.670 4.446 -33.289 1.00 88.69 80 ARG A C 1
ATOM 637 O O . ARG A 1 80 ? 24.257 4.393 -34.365 1.00 88.69 80 ARG A O 1
ATOM 644 N N . LYS A 1 81 ? 24.038 5.280 -32.311 1.00 88.06 81 LYS A N 1
ATOM 645 C CA . LYS A 1 81 ? 25.212 6.161 -32.416 1.00 88.06 81 LYS A CA 1
ATOM 646 C C . LYS A 1 81 ? 26.517 5.371 -32.468 1.00 88.06 81 LYS A C 1
ATOM 648 O O . LYS A 1 81 ? 27.367 5.699 -33.284 1.00 88.06 81 LYS A O 1
ATOM 653 N N . MET A 1 82 ? 26.650 4.328 -31.649 1.00 85.06 82 MET A N 1
ATOM 654 C CA . MET A 1 82 ? 27.799 3.423 -31.674 1.00 85.06 82 MET A CA 1
ATOM 655 C C . MET A 1 82 ? 27.924 2.740 -33.036 1.00 85.06 82 MET A C 1
ATOM 657 O O . MET A 1 82 ? 28.967 2.811 -33.667 1.00 85.06 82 MET A O 1
ATOM 661 N N . SER A 1 83 ? 26.844 2.152 -33.546 1.00 86.38 83 SER A N 1
ATOM 662 C CA . SER A 1 83 ? 26.868 1.462 -34.845 1.00 86.38 83 SER A CA 1
ATOM 663 C C . SER A 1 83 ? 27.202 2.410 -36.003 1.00 86.38 83 SER A C 1
ATOM 665 O O . SER A 1 83 ? 27.822 1.998 -36.972 1.00 86.38 83 SER A O 1
ATOM 667 N N . ALA A 1 84 ? 26.853 3.698 -35.894 1.00 87.12 84 ALA A N 1
ATOM 668 C CA . ALA A 1 84 ? 27.184 4.700 -36.907 1.00 87.12 84 ALA A CA 1
ATOM 669 C C . ALA A 1 84 ? 28.679 5.068 -36.967 1.00 87.12 84 ALA A C 1
ATOM 671 O O . ALA A 1 84 ? 29.125 5.577 -37.993 1.00 87.12 84 ALA A O 1
ATOM 672 N N . VAL A 1 85 ? 29.441 4.852 -35.888 1.00 84.44 85 VAL A N 1
ATOM 673 C CA . VAL A 1 85 ? 30.889 5.133 -35.848 1.00 84.44 85 VAL A CA 1
ATOM 674 C C . VAL A 1 85 ? 31.744 3.890 -36.089 1.00 84.44 85 VAL A C 1
ATOM 676 O O . VAL A 1 85 ? 32.940 4.011 -36.346 1.00 84.44 85 VAL A O 1
ATOM 679 N N . LEU A 1 86 ? 31.147 2.699 -36.026 1.00 80.69 86 LEU A N 1
ATOM 6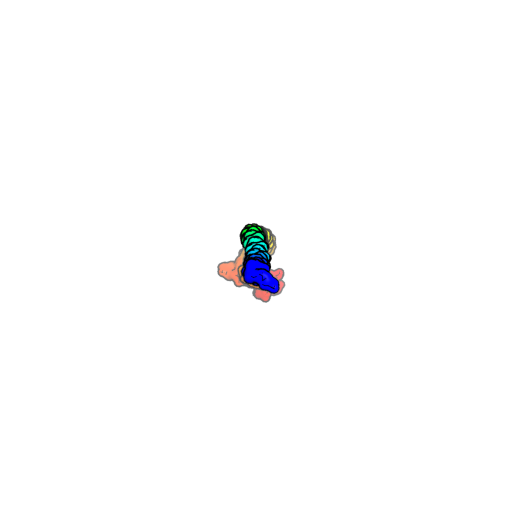80 C CA . LEU A 1 86 ? 31.856 1.440 -36.201 1.00 80.69 86 LEU A CA 1
ATOM 681 C C . LEU A 1 86 ? 32.026 1.112 -37.696 1.00 80.69 86 LEU A C 1
ATOM 683 O O . LEU A 1 86 ? 31.063 1.189 -38.457 1.00 80.69 86 LEU A O 1
ATOM 687 N N . PRO A 1 87 ? 33.227 0.702 -38.143 1.00 79.50 87 PRO A N 1
ATOM 688 C CA . PRO A 1 87 ? 33.477 0.421 -39.557 1.00 79.50 87 PRO A CA 1
ATOM 689 C C . PRO A 1 87 ? 32.756 -0.836 -40.080 1.00 79.50 87 PRO A C 1
ATOM 691 O O . PRO A 1 87 ? 32.502 -0.935 -41.277 1.00 79.50 87 PRO A O 1
ATOM 694 N N . THR A 1 88 ? 32.430 -1.800 -39.210 1.00 80.69 88 THR A N 1
ATOM 695 C CA . THR A 1 88 ? 31.723 -3.057 -39.546 1.00 80.69 88 THR A CA 1
ATOM 696 C C . THR A 1 88 ? 31.021 -3.641 -38.318 1.00 80.69 88 THR A C 1
ATOM 698 O O . THR A 1 88 ? 31.667 -3.738 -37.288 1.00 80.69 88 THR A O 1
ATOM 701 N N . GLY A 1 89 ? 29.795 -4.157 -38.410 1.00 82.69 89 GLY A N 1
ATOM 702 C CA . GLY A 1 89 ? 29.084 -4.735 -37.251 1.00 82.69 89 GLY A CA 1
ATOM 703 C C . GLY A 1 89 ? 28.364 -3.684 -36.397 1.00 82.69 89 GLY A C 1
ATOM 704 O O . GLY A 1 89 ? 28.404 -2.500 -36.722 1.00 82.69 89 GLY A O 1
ATOM 705 N N . ASP A 1 90 ? 27.731 -4.108 -35.301 1.00 87.00 90 ASP A N 1
ATOM 706 C CA . ASP A 1 90 ? 26.756 -3.291 -34.559 1.00 87.00 90 ASP A CA 1
ATOM 707 C C . ASP A 1 90 ? 27.171 -3.037 -33.105 1.00 87.00 90 ASP A C 1
ATOM 709 O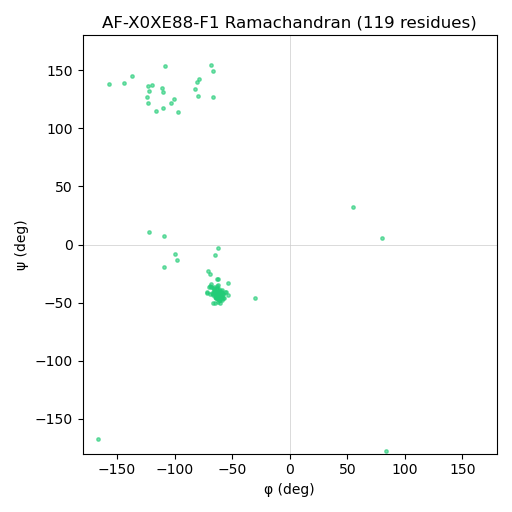 O . ASP A 1 90 ? 27.609 -3.940 -32.388 1.00 87.00 90 ASP A O 1
ATOM 713 N N . GLY A 1 91 ? 26.995 -1.803 -32.633 1.00 87.50 91 GLY A N 1
ATOM 714 C CA . GLY A 1 91 ? 27.183 -1.462 -31.224 1.00 87.50 91 GLY A CA 1
ATOM 715 C C . GLY A 1 91 ? 26.126 -2.148 -30.361 1.00 87.50 91 GLY A C 1
ATOM 716 O O . GLY A 1 91 ? 24.931 -2.013 -30.606 1.00 87.50 91 GLY A O 1
ATOM 717 N N . CYS A 1 92 ? 26.535 -2.871 -29.327 1.00 87.12 92 CYS A N 1
ATOM 718 C CA . CYS A 1 92 ? 25.635 -3.666 -28.503 1.00 87.12 92 CYS A CA 1
ATOM 719 C C . CYS A 1 92 ? 25.741 -3.244 -27.036 1.00 87.12 92 CYS A C 1
ATOM 721 O O . CYS A 1 92 ? 26.835 -3.028 -26.515 1.00 87.12 92 CYS A O 1
ATOM 723 N N . ILE A 1 93 ? 24.588 -3.124 -26.380 1.00 87.62 93 ILE A N 1
ATOM 724 C CA . ILE A 1 93 ? 24.484 -2.876 -24.944 1.00 87.62 93 ILE A CA 1
ATOM 725 C C . ILE A 1 93 ? 23.651 -4.007 -24.360 1.00 87.62 93 ILE A C 1
ATOM 727 O O . ILE A 1 93 ? 22.508 -4.209 -24.772 1.00 87.62 93 ILE A O 1
ATOM 731 N N . GLN A 1 94 ? 24.223 -4.736 -23.410 1.00 84.81 94 GLN A N 1
ATOM 732 C CA . GLN A 1 94 ? 23.541 -5.777 -22.655 1.00 84.81 94 GLN A CA 1
ATOM 733 C C . GLN A 1 94 ? 23.360 -5.298 -21.218 1.00 84.81 94 GLN A C 1
ATOM 735 O O . GLN A 1 94 ? 24.295 -4.791 -20.601 1.00 84.81 94 GLN A O 1
ATOM 740 N N . ILE A 1 95 ? 22.141 -5.435 -20.701 1.00 81.69 95 ILE A N 1
ATOM 741 C CA . ILE A 1 95 ? 21.869 -5.257 -19.277 1.00 81.69 95 ILE A CA 1
ATOM 742 C C . ILE A 1 95 ? 21.716 -6.645 -18.679 1.00 81.69 95 ILE A C 1
ATOM 744 O O . ILE A 1 95 ? 20.818 -7.387 -19.078 1.00 81.69 95 ILE A O 1
ATOM 748 N N . GLU A 1 96 ? 22.546 -6.954 -17.699 1.00 82.31 96 GLU A N 1
ATOM 749 C CA . GLU A 1 96 ? 22.303 -8.031 -16.745 1.00 82.31 96 GLU A CA 1
ATOM 750 C C . GLU A 1 96 ? 21.964 -7.383 -15.401 1.00 82.31 96 GLU A C 1
ATOM 752 O O . GLU A 1 96 ? 22.353 -6.245 -15.166 1.00 82.31 96 GLU A O 1
ATOM 757 N N . ASP A 1 97 ? 21.211 -8.066 -14.538 1.00 76.25 97 ASP A N 1
ATOM 758 C CA . ASP A 1 97 ? 20.501 -7.513 -13.368 1.00 76.25 97 ASP A CA 1
ATOM 759 C C . ASP A 1 97 ? 21.136 -6.281 -12.682 1.00 76.25 97 ASP A C 1
ATOM 761 O O . ASP A 1 97 ? 20.438 -5.300 -12.424 1.00 76.25 97 ASP A O 1
ATOM 765 N N . ASN A 1 98 ? 22.454 -6.302 -12.431 1.00 75.88 98 ASN A N 1
ATOM 766 C CA . ASN A 1 98 ? 23.205 -5.210 -11.798 1.00 75.88 98 ASN A CA 1
ATOM 767 C C . ASN A 1 98 ? 24.383 -4.650 -12.622 1.00 75.88 98 ASN A C 1
ATOM 769 O O . ASN A 1 98 ? 25.192 -3.889 -12.086 1.00 75.88 98 ASN A O 1
ATOM 773 N N . SER A 1 99 ? 24.526 -5.008 -13.895 1.00 81.38 99 SER A N 1
ATOM 774 C CA . SER A 1 99 ? 25.641 -4.567 -14.734 1.00 81.38 99 SER A CA 1
ATOM 775 C C . SER A 1 99 ? 25.182 -4.168 -16.135 1.00 81.38 99 SER A C 1
ATOM 777 O O . SER A 1 99 ? 24.250 -4.719 -16.717 1.00 81.38 99 SER A O 1
ATOM 779 N N . ILE A 1 100 ? 25.853 -3.158 -16.686 1.00 82.75 100 ILE A N 1
ATOM 780 C CA . ILE A 1 100 ? 25.689 -2.758 -18.080 1.00 82.75 100 ILE A CA 1
ATOM 781 C C . ILE A 1 100 ? 26.981 -3.132 -18.788 1.00 82.75 100 ILE A C 1
ATOM 783 O O . ILE A 1 100 ? 28.042 -2.608 -18.456 1.00 82.75 100 ILE A O 1
ATOM 787 N N . GLN A 1 101 ? 26.884 -4.027 -19.764 1.00 85.88 101 GLN A N 1
ATOM 788 C CA . GLN A 1 101 ? 27.984 -4.364 -20.652 1.00 85.88 101 GLN A CA 1
ATOM 789 C C . GLN A 1 101 ? 27.800 -3.625 -21.971 1.00 85.88 101 GLN A C 1
ATOM 791 O O . GLN A 1 101 ? 26.761 -3.724 -22.623 1.00 85.88 101 GLN A O 1
ATOM 796 N N . ILE A 1 102 ? 28.824 -2.878 -22.364 1.00 86.75 102 ILE A N 1
ATOM 797 C CA . ILE A 1 102 ? 28.874 -2.164 -23.638 1.00 86.75 102 ILE A CA 1
ATOM 798 C C . ILE A 1 102 ? 29.923 -2.857 -24.498 1.00 86.75 102 ILE A C 1
ATOM 800 O O . ILE A 1 102 ? 31.011 -3.179 -24.019 1.00 86.75 102 ILE A O 1
ATOM 804 N N . GLY A 1 103 ? 29.605 -3.103 -25.762 1.00 86.88 103 GLY A N 1
ATOM 805 C CA . GLY A 1 103 ? 30.507 -3.808 -26.655 1.00 86.88 103 GLY A CA 1
ATOM 806 C C . GLY A 1 103 ? 30.110 -3.719 -28.117 1.00 86.88 103 GLY A C 1
ATOM 807 O O . GLY A 1 103 ? 29.258 -2.927 -28.524 1.00 86.88 103 GLY A O 1
ATOM 808 N N . TRP A 1 104 ? 30.752 -4.558 -28.912 1.00 87.50 104 TRP A N 1
ATOM 809 C CA . TRP A 1 104 ? 30.612 -4.618 -30.355 1.00 87.50 104 TRP A CA 1
ATOM 810 C C . TRP A 1 104 ? 30.204 -6.028 -30.762 1.00 87.50 104 TRP A C 1
ATOM 812 O O . TRP A 1 104 ? 30.847 -7.002 -30.374 1.00 87.50 104 TRP A O 1
ATOM 822 N N . PHE A 1 105 ? 29.128 -6.155 -31.530 1.00 87.06 105 PHE A N 1
ATOM 823 C CA . PHE A 1 105 ? 28.716 -7.424 -32.107 1.00 87.06 105 PHE A CA 1
ATOM 824 C C . PHE A 1 105 ? 29.219 -7.517 -33.546 1.00 87.06 105 PHE A C 1
ATOM 826 O O . PHE A 1 105 ? 28.800 -6.753 -34.420 1.00 87.06 105 PHE A O 1
ATOM 833 N N . LYS A 1 106 ? 30.137 -8.451 -33.792 1.00 85.69 106 LYS A N 1
ATOM 834 C CA . LYS A 1 106 ? 30.771 -8.646 -35.097 1.00 85.69 106 LYS A CA 1
ATOM 835 C C . LYS A 1 106 ? 31.009 -10.132 -35.343 1.00 85.69 106 LYS A C 1
ATOM 837 O O . LYS A 1 106 ? 31.392 -10.858 -34.431 1.00 85.69 106 LYS A O 1
ATOM 842 N N . ASP A 1 107 ? 30.755 -10.585 -36.570 1.00 84.88 107 ASP A N 1
ATOM 843 C CA . ASP A 1 107 ? 30.947 -11.979 -37.000 1.00 84.88 107 ASP A CA 1
ATOM 844 C C . ASP A 1 107 ? 30.211 -13.011 -36.116 1.00 84.88 107 ASP A C 1
ATOM 846 O O . ASP A 1 107 ? 30.677 -14.128 -35.905 1.00 84.88 107 ASP A O 1
ATOM 850 N N . GLY A 1 108 ? 29.051 -12.628 -35.569 1.00 83.38 108 GLY A N 1
ATOM 851 C CA . GLY A 1 108 ? 28.248 -13.475 -34.680 1.00 83.38 108 GLY A CA 1
ATOM 852 C C . GLY A 1 108 ? 28.728 -13.527 -33.224 1.00 8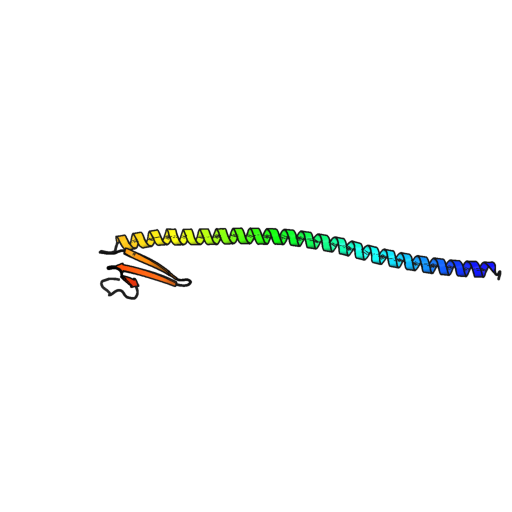3.38 108 GLY A C 1
ATOM 853 O O . GLY A 1 108 ? 28.165 -14.288 -32.440 1.00 83.38 108 GLY A O 1
ATOM 854 N N . VAL A 1 109 ? 29.738 -12.734 -32.847 1.00 85.88 109 VAL A N 1
ATOM 855 C CA . VAL A 1 109 ? 30.344 -12.740 -31.508 1.00 85.88 109 VAL A CA 1
ATOM 856 C C . VAL A 1 109 ? 30.252 -11.354 -30.866 1.00 85.88 109 VAL A C 1
ATOM 858 O O . VAL A 1 109 ? 30.601 -10.344 -31.477 1.00 85.88 109 VAL A O 1
ATOM 861 N N . PHE A 1 110 ? 29.805 -11.307 -29.607 1.00 86.00 110 PHE A N 1
ATOM 862 C CA . PHE A 1 110 ? 29.854 -10.100 -28.781 1.00 86.00 110 PHE A CA 1
ATOM 863 C C . PHE A 1 110 ? 31.259 -9.912 -28.203 1.00 86.00 110 PHE A C 1
ATOM 865 O O . PHE A 1 110 ? 31.807 -10.823 -27.582 1.00 86.00 110 PHE A O 1
ATOM 872 N N . ARG A 1 111 ? 31.833 -8.724 -28.395 1.00 86.12 111 ARG A N 1
ATOM 873 C CA . ARG A 1 111 ? 33.119 -8.318 -27.825 1.00 86.12 111 ARG A CA 1
ATOM 874 C C . ARG A 1 111 ? 32.903 -7.146 -26.867 1.00 86.12 111 ARG A C 1
ATOM 876 O O . ARG A 1 111 ? 32.493 -6.083 -27.335 1.00 86.12 111 ARG A O 1
ATOM 883 N N . PRO A 1 112 ? 33.147 -7.305 -25.556 1.00 84.81 112 PRO A N 1
ATOM 884 C CA . PRO A 1 112 ? 33.015 -6.204 -24.607 1.00 84.81 112 PRO A CA 1
ATOM 885 C C . PRO A 1 112 ? 34.071 -5.126 -24.880 1.00 84.81 112 PRO A C 1
ATOM 887 O O . PRO A 1 112 ? 35.173 -5.443 -25.328 1.00 84.81 112 PRO A O 1
ATOM 890 N N . TYR A 1 113 ? 33.747 -3.865 -24.584 1.00 77.19 113 TYR A N 1
ATOM 891 C CA . TYR A 1 113 ? 34.647 -2.720 -24.776 1.00 77.19 113 TYR A CA 1
ATOM 892 C C . TYR A 1 113 ? 35.997 -2.909 -24.062 1.00 77.19 113 TYR A C 1
ATOM 894 O O . TYR A 1 113 ? 37.045 -2.687 -24.661 1.00 77.19 113 TYR A O 1
ATOM 902 N N . ASP A 1 114 ? 35.979 -3.444 -22.837 1.00 68.06 114 ASP A N 1
ATOM 903 C CA . ASP A 1 114 ? 37.184 -3.741 -22.045 1.00 68.06 114 ASP A CA 1
ATOM 904 C C . ASP A 1 114 ? 38.085 -4.836 -22.661 1.00 68.06 114 ASP A C 1
ATOM 906 O O . ASP A 1 114 ? 39.196 -5.069 -22.188 1.00 68.06 114 ASP A O 1
ATOM 910 N N . GLY A 1 115 ? 37.613 -5.524 -23.708 1.00 58.91 115 GLY A N 1
ATOM 911 C CA . GLY A 1 115 ? 38.345 -6.548 -24.457 1.00 58.91 115 GLY A CA 1
ATOM 912 C C . GLY A 1 115 ? 38.767 -6.126 -25.869 1.00 58.91 115 GLY A C 1
ATOM 913 O O . GLY A 1 115 ? 39.227 -6.982 -26.628 1.00 58.91 115 GLY A O 1
ATOM 914 N N . LEU A 1 116 ? 38.592 -4.855 -26.250 1.00 60.28 116 LEU A N 1
ATOM 915 C CA . LEU A 1 116 ? 38.985 -4.336 -27.565 1.00 60.28 116 LEU A CA 1
ATOM 916 C C . LEU A 1 116 ? 40.489 -4.022 -27.610 1.00 60.28 116 LEU A C 1
ATOM 918 O O . LEU A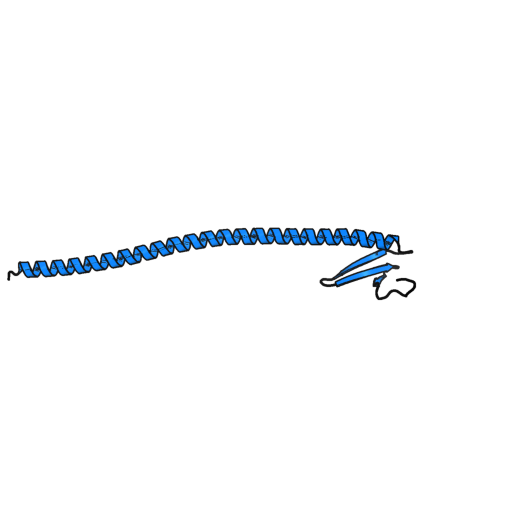 1 116 ? 41.066 -3.502 -26.654 1.00 60.28 116 LEU A O 1
ATOM 922 N N . SER A 1 117 ? 41.153 -4.336 -28.727 1.00 52.56 117 SER A N 1
ATOM 923 C CA . SER A 1 117 ? 42.546 -3.917 -28.937 1.00 52.56 117 SER A CA 1
ATOM 924 C C . SER A 1 117 ? 42.630 -2.391 -29.115 1.00 52.56 117 SER A C 1
ATOM 926 O O . SER A 1 117 ? 41.670 -1.769 -29.550 1.00 52.56 117 SER A O 1
ATOM 928 N N . GLY A 1 118 ? 43.767 -1.751 -28.812 1.00 57.50 118 GLY A N 1
ATOM 929 C CA . GLY A 1 118 ? 43.908 -0.277 -28.843 1.00 57.50 118 GLY A CA 1
ATOM 930 C C . GLY A 1 118 ? 43.716 0.407 -30.211 1.00 57.50 118 GLY A C 1
ATOM 931 O O . GLY A 1 118 ? 43.798 1.625 -30.296 1.00 57.50 118 GLY A O 1
ATOM 932 N N . SER A 1 119 ? 43.490 -0.361 -31.279 1.00 57.81 119 SER A N 1
ATOM 933 C CA . SER A 1 119 ? 43.061 0.116 -32.602 1.00 57.81 119 SER A CA 1
ATOM 934 C C . SER A 1 119 ? 41.553 -0.053 -32.862 1.00 57.81 119 SER A C 1
ATOM 936 O O . SER A 1 119 ? 41.061 0.389 -33.895 1.00 57.81 119 SER A O 1
ATOM 938 N N . GLU A 1 120 ? 40.845 -0.741 -31.964 1.00 55.00 120 GLU A N 1
ATOM 939 C CA . GLU A 1 120 ? 39.403 -1.028 -31.986 1.00 55.00 120 GLU A CA 1
ATOM 940 C C . GLU A 1 120 ? 38.617 -0.246 -30.910 1.00 55.00 120 GLU A C 1
ATOM 942 O O . GLU A 1 120 ? 37.400 -0.128 -31.049 1.00 55.00 120 GLU A O 1
ATOM 947 N N . ALA A 1 121 ? 39.288 0.255 -29.863 1.00 54.75 121 ALA A N 1
ATOM 948 C CA . ALA A 1 121 ? 38.729 1.126 -28.817 1.00 54.75 121 ALA A CA 1
ATOM 949 C C . ALA A 1 121 ? 38.750 2.607 -29.230 1.00 54.75 121 ALA A C 1
ATOM 951 O O . ALA A 1 121 ? 37.749 3.304 -28.947 1.00 54.75 121 ALA A O 1
#

Nearest PDB structures (foldseek):
  1f2u-assembly1_D  TM=6.550E-01  e=7.357E-02  Pyrococcus furiosus
  3qku-assembly1_A  TM=7.598E-01  e=4.644E-01  Pyrococcus furiosus

Secondary structure (DSSP, 8-state):
--HHHHHHHHHHHHHHHHHHHHHHHHHHHHHHHHHHHHHHHHHHHHHHHHHHHHHHHHHHHHHHHHHHHHHHHHHHHHHHHHHHH-SSSEEEEEEETTEEEEEEEETTEEEEGGG--TTT-

Organism: NCBI:txid412755

Mean predicted aligned error: 12.66 Å

pLDDT: mean 86.69, std 9.19, range [52.56, 94.69]

Radius of gyration: 40.79 Å; Cα contacts (8 Å, |Δi|>4): 57; chains: 1; bounding box: 86×20×107 Å

Solvent-accessible surface area (backbone atoms only — not comparable to full-atom values): 6804 Å² total; per-residue (Å²): 134,59,73,67,59,54,54,50,50,54,51,50,54,53,51,51,53,53,49,54,50,52,51,53,51,51,57,51,51,56,52,50,53,55,47,53,56,48,52,53,52,51,52,51,52,50,54,53,50,53,51,52,52,50,53,50,51,53,51,50,52,51,52,54,50,53,50,51,52,52,51,52,55,50,48,55,53,49,26,51,56,44,28,71,72,43,97,71,54,42,33,41,75,46,80,50,103,91,47,79,48,51,27,40,36,44,97,92,41,81,42,47,54,96,71,48,55,92,91,73,105